Protein AF-A0A0M1JC00-F1 (afdb_monomer_lite)

Radius of gyration: 29.71 Å; chains: 1; bounding box: 68×34×92 Å

pLDDT: mean 83.52, std 18.35, range [33.03, 98.31]

Secondary structure (DSSP, 8-state):
-HHHHHHHHHHHHHHHHHHHHHHHHHHHHHHHHHHHHHHHHHHT----SHHHHHHHHHHHH--EEEEEE-SSS-EEEEEE-SSEEEEEEEGGGHHHHHHHHHHHHHHHTTSTTTTSEEEEEEES---HHHHHHHHHHHHHTT-EEEEE---SS---HHHHTTTT-----------------

Foldseek 3Di:
DVVVVVVVVVVVVVVVVVVVVVVVVVVVVVVVVVVVVVVVCLQPDFDDDQLLVLVVVCVVQNADAQCWQDDDPIGTQGGDDQAEREDTEELVCVVVLLVVLVVVLVRCPPHSCNRHAYEYEYEADADPVRVVVSVVVCVVSVHHYHYDYGDSPRDDPVVSVPVPPPPPPPPPPPDDDDDDD

Sequence (181 aa):
MKQEIEGLRLQLVAKDEQLTAKDEQLVTQQKQVAEQDKKIKILFFRPTKEKTYQAHIHSMIGGQREFYMAGPYPGYVDVLTDHMVIEVKRVQNVGNACGQLLHYRAKLKGTEHEDKAYVVYLFGKVTAEEREVLETMADLANFQLMLHKEIRDFVDADELNKANVFDITVDKDLGPADHNE

Structure (mmCIF, N/CA/C/O backbone):
data_AF-A0A0M1JC00-F1
#
_entry.id   AF-A0A0M1JC00-F1
#
loop_
_atom_site.group_PDB
_atom_site.id
_atom_site.type_symbol
_atom_site.label_atom_id
_atom_site.label_alt_id
_atom_site.label_comp_id
_atom_site.label_asym_id
_atom_site.label_entity_id
_atom_site.label_seq_id
_atom_site.pdbx_PDB_ins_code
_atom_site.Cartn_x
_atom_site.Cartn_y
_atom_site.Cartn_z
_atom_site.occupancy
_atom_site.B_iso_or_equiv
_atom_site.auth_seq_id
_atom_site.auth_comp_id
_atom_site.auth_asym_id
_atom_site.auth_atom_id
_atom_site.pdbx_PDB_model_num
ATOM 1 N N . MET A 1 1 ? 38.860 3.817 -68.970 1.00 69.12 1 MET A N 1
ATOM 2 C CA . MET A 1 1 ? 37.559 4.533 -69.012 1.00 69.12 1 MET A CA 1
ATOM 3 C C . MET A 1 1 ? 36.330 3.623 -68.987 1.00 69.12 1 MET A C 1
ATOM 5 O O . MET A 1 1 ? 35.788 3.481 -67.907 1.00 69.12 1 MET A O 1
ATOM 9 N N . LYS A 1 2 ? 35.852 2.982 -70.074 1.00 79.69 2 LYS A N 1
ATOM 10 C CA . LYS A 1 2 ? 34.578 2.209 -70.006 1.00 79.69 2 LYS A CA 1
ATOM 11 C C . LYS A 1 2 ? 34.593 1.036 -69.008 1.00 79.69 2 LYS A C 1
ATOM 13 O O . LYS A 1 2 ? 33.657 0.900 -68.235 1.00 79.69 2 LYS A O 1
ATOM 18 N N . GLN A 1 3 ? 35.660 0.233 -68.988 1.00 81.31 3 GLN A N 1
ATOM 19 C CA . GLN A 1 3 ? 35.809 -0.887 -68.039 1.00 81.31 3 GLN A CA 1
ATOM 20 C C . GLN A 1 3 ? 35.952 -0.429 -66.579 1.00 81.31 3 GLN A C 1
ATOM 22 O O . GLN A 1 3 ? 35.520 -1.111 -65.662 1.00 81.31 3 GLN A O 1
ATOM 27 N N . GLU A 1 4 ? 36.534 0.747 -66.373 1.00 86.69 4 GLU A N 1
ATOM 28 C CA . GLU A 1 4 ? 36.775 1.336 -65.055 1.00 86.69 4 GLU A CA 1
ATOM 29 C C . GLU A 1 4 ? 35.482 1.903 -64.450 1.00 86.69 4 GLU A C 1
ATOM 31 O O . GLU A 1 4 ? 35.191 1.678 -63.281 1.00 86.69 4 GLU A O 1
ATOM 36 N N . ILE A 1 5 ? 34.646 2.539 -65.282 1.00 88.88 5 ILE A N 1
ATOM 37 C CA . ILE A 1 5 ? 33.290 2.971 -64.910 1.00 88.88 5 ILE A CA 1
ATOM 38 C C . ILE A 1 5 ? 32.421 1.766 -64.537 1.00 88.88 5 ILE A C 1
ATOM 40 O O . ILE A 1 5 ? 31.687 1.824 -63.553 1.00 88.88 5 ILE A O 1
ATOM 44 N N . GLU A 1 6 ? 32.509 0.671 -65.293 1.00 90.56 6 GLU A N 1
ATOM 45 C CA . GLU A 1 6 ? 31.742 -0.542 -65.000 1.00 90.56 6 GLU A CA 1
ATOM 46 C C . GLU A 1 6 ? 32.203 -1.210 -63.694 1.00 90.56 6 GLU A C 1
ATOM 48 O O . GLU A 1 6 ? 31.377 -1.604 -62.874 1.00 90.56 6 GLU A O 1
ATOM 53 N N . GLY A 1 7 ? 33.516 -1.236 -63.437 1.00 90.56 7 GLY A N 1
ATOM 54 C CA . GLY A 1 7 ? 34.068 -1.694 -62.160 1.00 90.56 7 GLY A CA 1
ATOM 55 C C . GLY A 1 7 ? 33.580 -0.867 -60.964 1.00 90.56 7 GLY A C 1
ATOM 56 O O . GLY A 1 7 ? 33.197 -1.434 -59.941 1.00 90.56 7 GLY A O 1
ATOM 57 N N . LEU A 1 8 ? 33.524 0.462 -61.100 1.00 91.44 8 LEU A N 1
ATOM 58 C CA . LEU A 1 8 ? 33.004 1.355 -60.057 1.00 91.44 8 LEU A CA 1
ATOM 59 C C . LEU A 1 8 ? 31.496 1.173 -59.823 1.00 91.44 8 LEU A C 1
ATOM 61 O O . LEU A 1 8 ? 31.056 1.207 -58.676 1.00 91.44 8 LEU A O 1
ATOM 65 N N . ARG A 1 9 ? 30.702 0.935 -60.876 1.00 91.06 9 ARG A N 1
ATOM 66 C CA . ARG A 1 9 ? 29.260 0.644 -60.746 1.00 91.06 9 ARG A CA 1
ATOM 67 C C . ARG A 1 9 ? 29.003 -0.639 -59.969 1.00 91.06 9 ARG A C 1
ATOM 69 O O . ARG A 1 9 ? 28.174 -0.634 -59.066 1.00 91.06 9 ARG A O 1
ATOM 76 N N . LEU A 1 10 ? 29.737 -1.706 -60.280 1.00 91.19 10 LEU A N 1
ATOM 77 C CA . LEU A 1 10 ? 29.622 -2.977 -59.562 1.00 91.19 10 LEU A CA 1
ATOM 78 C C . LEU A 1 10 ? 30.000 -2.828 -58.081 1.00 91.19 10 LEU A C 1
ATOM 80 O O . LEU A 1 10 ? 29.331 -3.387 -57.217 1.00 91.19 10 LEU A O 1
ATOM 84 N N . GLN A 1 11 ? 31.027 -2.029 -57.773 1.00 93.12 11 GLN A N 1
ATOM 85 C CA . GLN A 1 11 ? 31.390 -1.720 -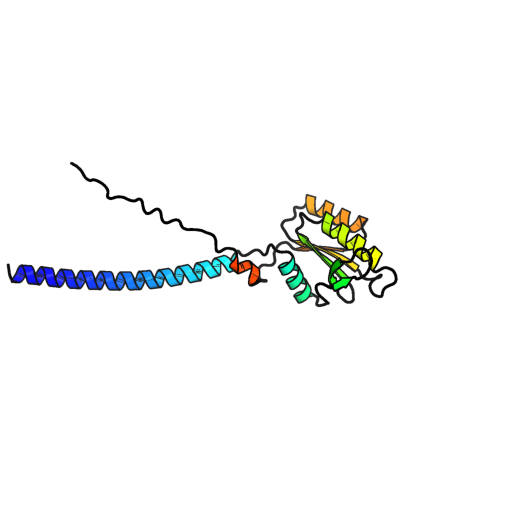56.386 1.00 93.12 11 GLN A CA 1
ATOM 86 C C . GLN A 1 11 ? 30.322 -0.894 -55.660 1.00 93.12 11 GLN A C 1
ATOM 88 O O . GLN A 1 11 ? 30.121 -1.101 -54.465 1.00 93.12 11 GLN A O 1
ATOM 93 N N . LEU A 1 12 ? 29.656 0.034 -56.354 1.00 91.94 12 LEU A N 1
ATOM 94 C CA . LEU A 1 12 ? 28.577 0.837 -55.778 1.00 91.94 12 LEU A CA 1
ATOM 95 C C . LEU A 1 12 ? 27.375 -0.042 -55.419 1.00 91.94 12 LEU A C 1
ATOM 97 O O . LEU A 1 12 ? 26.938 -0.016 -54.276 1.00 91.94 12 LEU A O 1
ATOM 101 N N . VAL A 1 13 ? 26.930 -0.895 -56.348 1.00 93.06 13 VAL A N 1
ATOM 102 C CA . VAL A 1 13 ? 25.831 -1.847 -56.111 1.00 93.06 13 VAL A CA 1
ATOM 103 C C . VAL A 1 13 ? 26.155 -2.772 -54.937 1.00 93.06 13 VAL A C 1
ATOM 105 O O . VAL A 1 13 ? 25.347 -2.915 -54.027 1.00 93.06 13 VAL A O 1
ATOM 108 N N . ALA A 1 14 ? 27.372 -3.323 -54.891 1.00 92.50 14 ALA A N 1
ATOM 109 C CA . ALA A 1 14 ? 27.790 -4.184 -53.785 1.00 92.50 14 ALA A CA 1
ATOM 110 C C . ALA A 1 14 ? 27.815 -3.450 -52.428 1.00 92.50 14 ALA A C 1
ATOM 112 O O . ALA A 1 14 ? 27.524 -4.050 -51.393 1.00 92.50 14 ALA A O 1
ATOM 113 N N . LYS A 1 15 ? 28.163 -2.156 -52.404 1.00 92.31 15 LYS A N 1
ATOM 114 C CA . LYS A 1 15 ? 28.105 -1.335 -51.184 1.00 92.31 15 LYS A CA 1
ATOM 115 C C . LYS A 1 15 ? 26.669 -1.014 -50.774 1.00 92.31 15 LYS A C 1
ATOM 117 O O . LYS A 1 15 ? 26.378 -1.083 -49.584 1.00 92.31 15 LYS A O 1
ATOM 122 N N . ASP A 1 16 ? 25.789 -0.712 -51.722 1.00 92.06 16 ASP A N 1
ATOM 123 C CA . ASP A 1 16 ? 24.374 -0.426 -51.454 1.00 92.06 16 ASP A CA 1
ATOM 124 C C . ASP A 1 16 ? 23.645 -1.663 -50.910 1.00 92.06 16 ASP A C 1
ATOM 126 O O . ASP A 1 16 ? 22.883 -1.568 -49.944 1.00 92.06 16 ASP A O 1
ATOM 130 N N . GLU A 1 17 ? 23.941 -2.848 -51.449 1.00 92.19 17 GLU A N 1
ATOM 131 C CA . GLU A 1 17 ? 23.439 -4.124 -50.925 1.00 92.19 17 GLU A CA 1
ATOM 132 C C . GLU A 1 17 ? 23.935 -4.380 -49.492 1.00 92.19 17 GLU A C 1
ATOM 134 O O . GLU A 1 17 ? 23.158 -4.775 -48.619 1.00 92.19 17 GLU A O 1
ATOM 139 N N . GLN A 1 18 ? 25.212 -4.096 -49.207 1.00 92.94 18 GLN A N 1
ATOM 140 C CA . GLN A 1 18 ? 25.762 -4.203 -47.851 1.00 92.94 18 GLN A CA 1
ATOM 141 C C . GLN A 1 18 ? 25.142 -3.202 -46.872 1.00 92.94 18 GLN A C 1
ATOM 143 O O . GLN A 1 18 ? 24.944 -3.544 -45.704 1.00 92.94 18 GLN A O 1
ATOM 148 N N . LEU A 1 19 ? 24.864 -1.973 -47.313 1.00 91.38 19 LEU A N 1
ATOM 149 C CA . LEU A 1 19 ? 24.197 -0.960 -46.493 1.00 91.38 19 LEU A CA 1
ATOM 150 C C . LEU A 1 19 ? 22.765 -1.380 -46.177 1.00 91.38 19 LEU A C 1
ATOM 152 O O . LEU A 1 19 ? 22.384 -1.382 -45.012 1.00 91.38 19 LEU A O 1
ATOM 156 N N . THR A 1 20 ? 22.028 -1.852 -47.181 1.00 92.38 20 THR A N 1
ATOM 157 C CA . THR A 1 20 ? 20.651 -2.333 -47.007 1.00 92.38 20 THR A CA 1
ATOM 158 C C . THR A 1 20 ? 20.590 -3.488 -46.003 1.00 92.38 20 THR A C 1
ATOM 160 O O . THR A 1 20 ? 19.792 -3.458 -45.068 1.00 92.38 20 THR A O 1
ATOM 163 N N . ALA A 1 21 ? 21.494 -4.468 -46.115 1.00 91.88 21 ALA A N 1
ATOM 164 C CA . ALA A 1 21 ? 21.568 -5.581 -45.165 1.00 91.88 21 ALA A CA 1
ATOM 165 C C . ALA A 1 21 ? 21.904 -5.123 -43.731 1.00 91.88 21 ALA A C 1
ATOM 167 O O . ALA A 1 21 ? 21.376 -5.666 -42.756 1.00 91.88 21 ALA A O 1
ATOM 168 N N . LYS A 1 22 ? 22.770 -4.112 -43.581 1.00 91.44 22 LYS A N 1
ATOM 169 C CA . LYS A 1 22 ? 23.081 -3.517 -42.272 1.00 91.44 22 LYS A CA 1
ATOM 170 C C . LYS A 1 22 ? 21.894 -2.754 -41.691 1.00 91.44 22 LYS A C 1
ATOM 172 O O . LYS A 1 22 ? 21.649 -2.876 -40.492 1.00 91.44 22 LYS A O 1
ATOM 177 N N . ASP A 1 23 ? 21.151 -2.016 -42.508 1.00 90.88 23 ASP A N 1
ATOM 178 C CA . ASP A 1 23 ? 19.964 -1.278 -42.069 1.00 90.88 23 ASP A CA 1
ATOM 179 C C . ASP A 1 23 ? 18.868 -2.232 -41.575 1.00 90.88 23 ASP A C 1
ATOM 181 O O . ASP A 1 23 ? 18.303 -2.030 -40.497 1.00 90.88 23 ASP A O 1
ATOM 185 N N . GLU A 1 24 ? 18.624 -3.336 -42.285 1.00 91.56 24 GLU A N 1
ATOM 186 C CA . GLU A 1 24 ? 17.694 -4.384 -41.842 1.00 91.56 24 GLU A CA 1
ATOM 187 C C . GLU A 1 24 ? 18.125 -5.018 -40.507 1.00 91.56 24 GLU A C 1
ATOM 189 O O . GLU A 1 24 ? 17.297 -5.261 -39.613 1.00 91.56 24 GLU A O 1
ATOM 194 N N . GLN A 1 25 ? 19.430 -5.246 -40.335 1.00 92.31 25 GLN A N 1
ATOM 195 C CA . GLN A 1 25 ? 19.990 -5.754 -39.086 1.00 92.31 25 GLN A CA 1
ATOM 196 C C . GLN A 1 25 ? 19.813 -4.751 -37.937 1.00 92.31 25 GLN A C 1
ATOM 198 O O . GLN A 1 25 ? 19.406 -5.152 -36.842 1.00 92.31 25 GLN A O 1
ATOM 203 N N . LEU A 1 26 ? 20.053 -3.459 -38.178 1.00 91.56 26 LEU A N 1
ATOM 204 C CA . LEU A 1 26 ? 19.870 -2.393 -37.190 1.00 91.56 26 LEU A CA 1
ATOM 205 C C . LEU A 1 26 ? 18.409 -2.265 -36.756 1.00 91.56 26 LEU A C 1
ATOM 207 O O . LEU A 1 26 ? 18.137 -2.218 -35.557 1.00 91.56 26 LEU A O 1
ATOM 211 N N . VAL A 1 27 ? 17.458 -2.282 -37.694 1.00 92.56 27 VAL A N 1
ATOM 212 C CA . VAL A 1 27 ? 16.019 -2.242 -37.373 1.00 92.56 27 VAL A CA 1
ATOM 213 C C . VAL A 1 27 ? 15.619 -3.440 -36.510 1.00 92.56 27 VAL A C 1
ATOM 215 O O . VAL A 1 27 ? 14.847 -3.307 -35.555 1.00 92.56 27 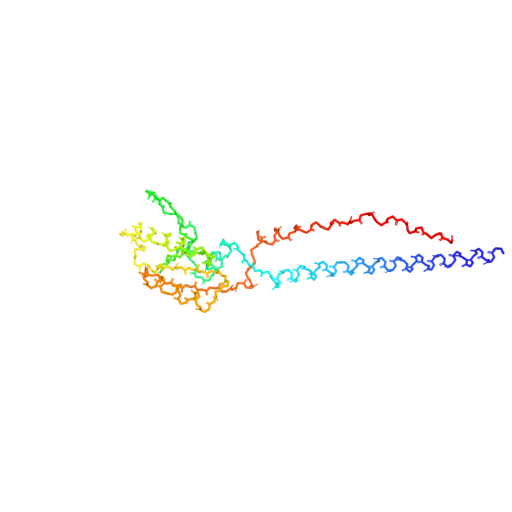VAL A O 1
ATOM 218 N N . THR A 1 28 ? 16.155 -4.622 -36.813 1.00 91.62 28 THR A N 1
ATOM 219 C CA . THR A 1 28 ? 15.887 -5.835 -36.032 1.00 91.62 28 THR A CA 1
ATOM 220 C C . THR A 1 28 ? 16.469 -5.733 -34.621 1.00 91.62 28 THR A C 1
ATOM 222 O O . THR A 1 28 ? 15.771 -6.024 -33.647 1.00 91.62 28 THR A O 1
ATOM 225 N N . GLN A 1 29 ? 17.710 -5.261 -34.489 1.00 89.00 29 GLN A N 1
ATOM 226 C CA . GLN A 1 29 ? 18.346 -5.029 -33.190 1.00 89.00 29 GLN A CA 1
ATOM 227 C C . GLN A 1 29 ? 17.590 -3.982 -32.366 1.00 89.00 29 GLN A C 1
ATOM 229 O O . GLN A 1 29 ? 17.353 -4.201 -31.182 1.00 89.00 29 GLN A O 1
ATOM 234 N N . GLN A 1 30 ? 17.130 -2.891 -32.982 1.00 89.69 30 GLN A N 1
ATOM 235 C CA . GLN A 1 30 ? 16.336 -1.863 -32.302 1.00 89.69 30 GLN A CA 1
ATOM 236 C C . GLN A 1 30 ? 15.032 -2.426 -31.724 1.00 89.69 30 GLN A C 1
ATOM 238 O O . GLN A 1 30 ? 14.680 -2.117 -30.585 1.00 89.69 30 GLN A O 1
ATOM 243 N N . LYS A 1 31 ? 14.332 -3.297 -32.464 1.00 90.06 31 LYS A N 1
ATOM 244 C CA . LYS A 1 31 ? 13.134 -3.982 -31.946 1.00 90.06 31 LYS A CA 1
ATOM 245 C C . LYS A 1 31 ? 13.465 -4.874 -30.749 1.00 90.06 31 LYS A C 1
ATOM 247 O O . LYS A 1 31 ? 12.748 -4.838 -29.752 1.00 90.06 31 LYS A O 1
ATOM 252 N N . GLN A 1 32 ? 14.559 -5.633 -30.825 1.00 88.38 32 GLN A N 1
ATOM 253 C CA . GLN A 1 32 ? 14.998 -6.502 -29.729 1.00 88.38 32 GLN A CA 1
ATOM 254 C C . GLN A 1 32 ? 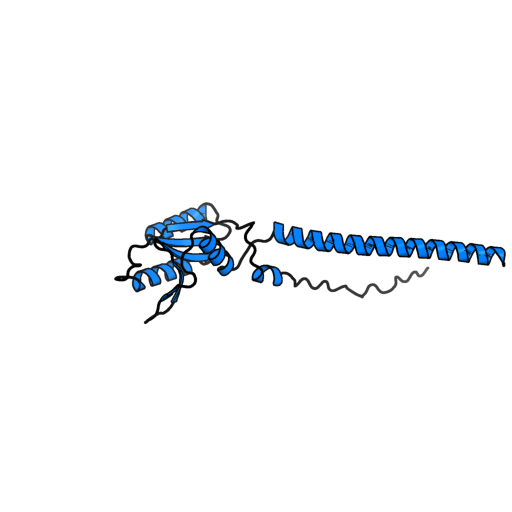15.376 -5.705 -28.476 1.00 88.38 32 GLN A C 1
ATOM 256 O O . GLN A 1 32 ? 14.957 -6.077 -27.381 1.00 88.38 32 GLN A O 1
ATOM 261 N N . VAL A 1 33 ? 16.101 -4.593 -28.626 1.00 87.00 33 VAL A N 1
ATOM 262 C CA . VAL A 1 33 ? 16.436 -3.688 -27.515 1.00 87.00 33 VAL A CA 1
ATOM 263 C C . VAL A 1 33 ? 15.161 -3.130 -26.883 1.00 87.00 33 VAL A C 1
ATOM 265 O O . VAL A 1 33 ? 14.995 -3.227 -25.672 1.00 87.00 33 VAL A O 1
ATOM 268 N N . ALA A 1 34 ? 14.200 -2.659 -27.682 1.00 79.31 34 ALA A N 1
ATOM 269 C CA . ALA A 1 34 ? 12.934 -2.142 -27.160 1.00 79.31 34 ALA A CA 1
ATOM 270 C C . ALA A 1 34 ? 12.120 -3.202 -26.388 1.00 79.31 34 ALA A C 1
ATOM 272 O O . ALA A 1 34 ? 11.462 -2.891 -25.390 1.00 79.31 34 ALA A O 1
ATOM 273 N N . GLU A 1 35 ? 12.144 -4.463 -26.825 1.00 81.25 35 GLU A N 1
ATOM 274 C CA . GLU A 1 35 ? 11.522 -5.569 -26.090 1.00 81.25 35 GLU A CA 1
ATOM 275 C C . GLU A 1 35 ? 12.264 -5.906 -24.794 1.00 81.25 35 GLU A C 1
ATOM 277 O O . GLU A 1 35 ? 11.626 -6.158 -23.766 1.00 81.25 35 GLU A O 1
ATOM 282 N N . GLN A 1 36 ? 13.598 -5.909 -24.821 1.00 82.88 36 GLN A N 1
ATOM 283 C CA . GLN A 1 36 ? 14.423 -6.126 -23.634 1.00 82.88 36 GLN A CA 1
ATOM 284 C C . GLN A 1 36 ? 14.225 -5.010 -22.609 1.00 82.88 36 GLN A C 1
ATOM 286 O O . GLN A 1 36 ? 14.022 -5.312 -21.436 1.00 82.8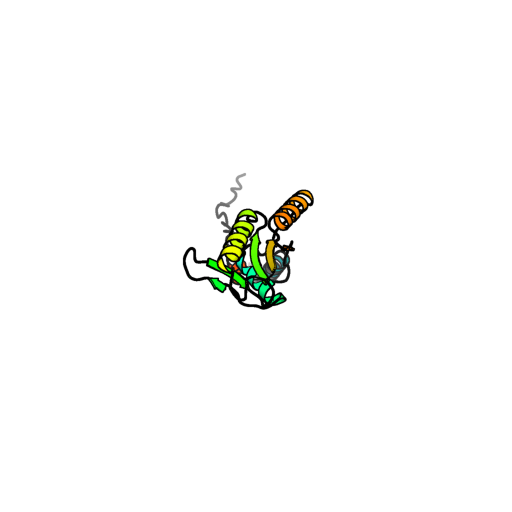8 36 GLN A O 1
ATOM 291 N N . ASP A 1 37 ? 14.154 -3.753 -23.040 1.00 79.12 37 ASP A N 1
ATOM 292 C CA . ASP A 1 37 ? 13.878 -2.608 -22.172 1.00 79.12 37 ASP A CA 1
ATOM 293 C C . ASP A 1 37 ? 12.522 -2.736 -21.480 1.00 79.12 37 ASP A C 1
ATOM 295 O O . ASP A 1 37 ? 12.406 -2.486 -20.279 1.00 79.12 37 ASP A O 1
ATOM 299 N N . LYS A 1 38 ? 11.484 -3.188 -22.195 1.00 76.44 38 LYS A N 1
ATOM 300 C CA . LYS A 1 38 ? 10.176 -3.471 -21.579 1.00 76.44 38 LYS A CA 1
ATOM 301 C C . LYS A 1 38 ? 10.274 -4.573 -20.524 1.00 76.44 38 LYS A C 1
ATOM 303 O O . LYS A 1 38 ? 9.693 -4.433 -19.448 1.00 76.44 38 LYS A O 1
ATOM 308 N N . LYS A 1 39 ? 11.018 -5.648 -20.799 1.00 77.06 39 LYS A N 1
ATOM 309 C CA . LYS A 1 39 ? 11.223 -6.753 -19.846 1.00 77.06 39 LYS A CA 1
ATOM 310 C C . LYS A 1 39 ? 12.010 -6.304 -18.616 1.00 77.06 39 LYS A C 1
ATOM 312 O O . LYS A 1 39 ? 11.598 -6.608 -17.502 1.00 77.06 39 LYS A O 1
ATOM 317 N N . ILE A 1 40 ? 13.088 -5.544 -18.802 1.00 76.56 40 ILE A N 1
ATOM 318 C CA . ILE A 1 40 ? 13.883 -4.951 -17.718 1.00 76.56 40 ILE A CA 1
ATOM 319 C C . ILE A 1 40 ? 12.997 -4.037 -16.870 1.00 76.56 40 ILE A C 1
ATOM 321 O O . ILE A 1 40 ? 12.987 -4.168 -15.648 1.00 76.56 40 ILE A O 1
ATOM 325 N N . LYS A 1 41 ? 12.194 -3.169 -17.497 1.00 70.62 41 LYS A N 1
ATOM 326 C CA . LYS A 1 41 ? 11.252 -2.303 -16.775 1.00 70.62 41 LYS A CA 1
ATOM 327 C C . LYS A 1 41 ? 10.321 -3.106 -15.877 1.00 70.62 41 LYS A C 1
ATOM 329 O O . LYS A 1 41 ? 10.188 -2.741 -14.720 1.00 70.62 41 LYS A O 1
ATOM 334 N N . ILE A 1 42 ? 9.732 -4.194 -16.373 1.00 69.25 42 ILE A N 1
ATOM 335 C CA . ILE A 1 42 ? 8.860 -5.069 -15.574 1.00 69.25 42 ILE A CA 1
ATOM 336 C C . ILE A 1 42 ? 9.642 -5.737 -14.434 1.00 69.25 42 ILE A C 1
ATOM 338 O O . ILE A 1 42 ? 9.194 -5.700 -13.294 1.00 69.25 42 ILE A O 1
ATOM 342 N N . LEU A 1 43 ? 10.827 -6.288 -14.711 1.00 67.88 43 LEU A N 1
ATOM 343 C CA . LEU A 1 43 ? 11.648 -7.000 -13.720 1.00 67.88 43 LEU A CA 1
ATOM 344 C C . LEU A 1 43 ? 12.109 -6.114 -12.555 1.00 67.88 43 LEU A C 1
ATOM 346 O O . LEU A 1 43 ? 12.229 -6.588 -11.426 1.00 67.88 43 LEU A O 1
ATOM 350 N N . PHE A 1 44 ? 12.390 -4.839 -12.823 1.00 67.12 44 PHE A N 1
ATOM 351 C CA . PHE A 1 44 ? 12.824 -3.877 -11.807 1.00 67.12 44 PHE A CA 1
ATOM 352 C C . PHE A 1 44 ? 11.704 -2.945 -11.340 1.00 67.12 44 PHE A C 1
ATOM 354 O O . PHE A 1 44 ? 11.961 -2.047 -10.530 1.00 67.12 44 PHE A O 1
ATOM 361 N N . PHE A 1 45 ? 10.476 -3.144 -11.822 1.00 70.56 45 PHE A N 1
ATOM 362 C CA . PHE A 1 45 ? 9.343 -2.330 -11.424 1.00 70.56 45 PHE A CA 1
ATOM 363 C C . PHE A 1 45 ? 9.066 -2.521 -9.935 1.00 70.56 45 PHE A C 1
ATOM 365 O O . PHE A 1 45 ? 9.003 -3.634 -9.415 1.00 70.56 45 PHE A O 1
ATOM 372 N N . ARG A 1 46 ? 8.910 -1.403 -9.232 1.00 71.62 46 ARG A N 1
ATOM 373 C CA . ARG A 1 46 ? 8.535 -1.384 -7.823 1.00 71.62 46 ARG A CA 1
ATOM 374 C C . ARG A 1 46 ? 7.325 -0.484 -7.702 1.00 71.62 46 ARG A C 1
ATOM 376 O O . ARG A 1 46 ? 7.500 0.728 -7.851 1.00 71.62 46 ARG A O 1
ATOM 383 N N . PRO A 1 47 ? 6.133 -1.042 -7.437 1.00 76.19 47 PRO A N 1
ATOM 384 C CA . PRO A 1 47 ? 4.956 -0.227 -7.262 1.00 76.19 47 PRO A CA 1
ATOM 385 C C . PRO A 1 47 ? 5.165 0.787 -6.160 1.00 76.19 47 PRO A C 1
ATOM 387 O O . PRO A 1 47 ? 5.766 0.487 -5.117 1.00 76.19 47 PRO A O 1
ATOM 390 N N . THR A 1 48 ? 4.660 1.989 -6.390 1.00 77.06 48 THR A N 1
ATOM 391 C CA . THR A 1 48 ? 4.828 3.070 -5.427 1.00 77.06 48 THR A CA 1
ATOM 392 C C . THR A 1 48 ? 3.489 3.633 -4.957 1.00 77.06 48 THR A C 1
ATOM 394 O O . THR A 1 48 ? 3.404 4.111 -3.828 1.00 77.06 48 THR A O 1
ATOM 397 N N . LYS A 1 49 ? 2.406 3.567 -5.734 1.00 85.19 49 LYS A N 1
ATOM 398 C CA . LYS A 1 49 ? 1.120 4.117 -5.293 1.00 85.19 49 LYS A CA 1
ATOM 399 C C . LYS A 1 49 ? 0.436 3.162 -4.321 1.00 85.19 49 LYS A C 1
ATOM 401 O O . LYS A 1 49 ? 0.423 1.949 -4.495 1.00 85.19 49 LYS A O 1
ATOM 406 N N . GLU A 1 50 ? -0.225 3.751 -3.331 1.00 90.81 50 GLU A N 1
ATOM 407 C CA . GLU A 1 50 ? -1.006 3.026 -2.322 1.00 90.81 50 GLU A CA 1
ATOM 408 C C . GLU A 1 50 ? -2.098 2.167 -2.974 1.00 90.81 50 GLU A C 1
ATOM 410 O O . GLU A 1 50 ? -2.241 1.001 -2.623 1.00 90.81 50 GLU A O 1
ATOM 415 N N . LYS A 1 51 ? -2.768 2.678 -4.019 1.00 90.44 51 LYS A N 1
ATOM 416 C CA . LYS A 1 51 ? -3.818 1.956 -4.762 1.00 90.44 51 LYS A CA 1
ATOM 417 C C . LYS A 1 51 ? -3.384 0.598 -5.314 1.00 90.44 51 LYS A C 1
ATOM 419 O O . LYS A 1 51 ? -4.191 -0.331 -5.332 1.00 90.44 51 LYS A O 1
ATOM 424 N N . THR A 1 52 ? -2.127 0.462 -5.727 1.00 88.62 52 THR A N 1
ATOM 425 C CA . THR A 1 52 ? -1.601 -0.810 -6.228 1.00 88.62 52 THR A CA 1
ATOM 426 C C . THR A 1 52 ? -1.439 -1.819 -5.091 1.00 88.62 52 THR A C 1
ATOM 428 O O . THR A 1 52 ? -1.821 -2.977 -5.241 1.00 88.62 52 THR A O 1
ATOM 431 N N . TYR A 1 53 ? -0.997 -1.382 -3.909 1.00 91.06 53 TYR A N 1
ATOM 432 C CA . TYR A 1 53 ? -0.946 -2.240 -2.720 1.00 91.06 53 TYR A CA 1
ATOM 433 C C . TYR A 1 53 ? -2.341 -2.562 -2.171 1.00 91.06 53 TYR A C 1
ATOM 435 O O . TYR A 1 53 ? -2.574 -3.692 -1.753 1.00 91.06 53 TYR A O 1
ATOM 443 N N . GLN A 1 54 ? -3.292 -1.628 -2.236 1.00 92.62 54 GLN A N 1
ATOM 444 C CA . GLN A 1 54 ? -4.695 -1.887 -1.890 1.00 92.62 54 GLN A CA 1
ATOM 445 C C . GLN A 1 54 ? -5.294 -2.979 -2.784 1.00 92.62 54 GLN A C 1
ATOM 447 O O . GLN A 1 54 ? -5.915 -3.918 -2.290 1.00 92.62 54 GLN A O 1
ATOM 452 N N . ALA A 1 55 ? -5.073 -2.885 -4.101 1.00 90.31 55 ALA A N 1
ATOM 453 C CA . ALA A 1 55 ? -5.510 -3.900 -5.055 1.00 90.31 55 ALA A CA 1
ATOM 454 C C . ALA A 1 55 ? -4.833 -5.255 -4.798 1.00 90.31 55 ALA A C 1
ATOM 456 O O . ALA A 1 55 ? -5.503 -6.287 -4.838 1.00 90.31 55 ALA A O 1
ATOM 457 N N . HIS A 1 56 ? -3.535 -5.249 -4.485 1.00 89.25 56 HIS A N 1
ATOM 458 C CA . HIS A 1 56 ? -2.785 -6.456 -4.157 1.00 89.25 56 HIS A CA 1
ATOM 459 C C . HIS A 1 56 ? -3.323 -7.151 -2.900 1.00 89.25 56 HIS A C 1
ATOM 461 O O . HIS A 1 56 ? -3.651 -8.334 -2.957 1.00 89.25 56 HIS A O 1
ATOM 467 N N . ILE A 1 57 ? -3.484 -6.429 -1.788 1.00 91.38 57 ILE A N 1
ATOM 468 C CA . ILE A 1 57 ? -4.041 -6.991 -0.547 1.00 91.38 57 ILE A CA 1
ATOM 469 C C . ILE A 1 57 ? -5.430 -7.550 -0.803 1.00 91.38 57 ILE A C 1
ATOM 471 O O . ILE A 1 57 ? -5.673 -8.714 -0.507 1.00 91.38 57 ILE A O 1
ATOM 475 N N . HIS A 1 58 ? -6.306 -6.766 -1.430 1.00 91.81 58 HIS A N 1
ATOM 476 C CA . HIS A 1 58 ? -7.643 -7.221 -1.791 1.00 91.81 58 HIS A CA 1
ATOM 477 C C . HIS A 1 58 ? -7.615 -8.503 -2.642 1.00 91.81 58 HIS A C 1
ATOM 479 O O . HIS A 1 58 ? -8.423 -9.397 -2.423 1.00 91.81 58 HIS A O 1
ATOM 485 N N . SER A 1 59 ? -6.666 -8.647 -3.574 1.00 89.62 59 SER A N 1
ATOM 486 C CA . SER A 1 59 ? -6.528 -9.885 -4.358 1.00 89.62 59 SER A CA 1
ATOM 487 C C . SER A 1 59 ? -6.108 -11.101 -3.523 1.00 89.62 59 SER A C 1
ATOM 489 O O . SER A 1 59 ? -6.457 -12.223 -3.878 1.00 89.62 59 SER A O 1
ATOM 491 N N . MET A 1 60 ? -5.388 -10.891 -2.415 1.00 88.69 60 MET A N 1
ATOM 492 C CA . MET A 1 60 ? -4.924 -11.966 -1.533 1.00 88.69 60 MET A CA 1
ATOM 493 C C . MET A 1 60 ? -5.973 -12.393 -0.505 1.00 88.69 60 MET A C 1
ATOM 495 O O . MET A 1 60 ? -6.077 -13.581 -0.210 1.00 88.69 60 MET A O 1
ATOM 499 N N . ILE A 1 61 ? -6.715 -11.442 0.067 1.00 91.81 61 ILE A N 1
ATOM 500 C CA . ILE A 1 61 ? -7.601 -11.701 1.219 1.00 91.81 61 ILE A CA 1
ATOM 501 C C . ILE A 1 61 ? -9.085 -11.434 0.933 1.00 91.81 61 ILE A C 1
ATOM 503 O O . ILE A 1 61 ? -9.926 -11.684 1.794 1.00 91.81 61 ILE A O 1
ATOM 507 N N . GLY A 1 62 ? -9.419 -10.922 -0.253 1.00 92.25 62 GLY A N 1
ATOM 508 C CA . GLY A 1 62 ? -10.775 -10.528 -0.622 1.00 92.25 62 GLY A CA 1
ATOM 509 C C . GLY A 1 62 ? -11.273 -9.288 0.126 1.00 92.25 62 GLY A C 1
ATOM 510 O O . GLY A 1 62 ? -10.500 -8.399 0.493 1.00 92.25 62 GLY A O 1
ATOM 511 N N . GLY A 1 63 ? -12.589 -9.238 0.343 1.00 94.19 63 GLY A N 1
ATOM 512 C CA . GLY A 1 63 ? -13.282 -8.134 1.007 1.00 94.19 63 GLY A CA 1
ATOM 513 C C . GLY A 1 63 ? -13.793 -7.055 0.053 1.00 94.19 63 GLY A C 1
ATOM 514 O O . GLY A 1 63 ? -13.807 -7.214 -1.163 1.00 94.19 63 GLY A O 1
ATOM 515 N N . GLN A 1 64 ? -14.238 -5.943 0.625 1.00 95.81 64 GLN A N 1
ATOM 516 C CA . GLN A 1 64 ? -14.678 -4.755 -0.089 1.00 95.81 64 GLN A CA 1
ATOM 517 C C . GLN A 1 64 ? -13.560 -3.711 -0.106 1.00 95.81 64 GLN A C 1
ATOM 519 O O . GLN A 1 64 ? -12.997 -3.374 0.935 1.00 95.81 64 GLN A O 1
ATOM 524 N N . ARG A 1 65 ? -13.266 -3.161 -1.288 1.00 95.75 65 ARG A N 1
ATOM 525 C CA . ARG A 1 65 ? -12.362 -2.013 -1.442 1.00 95.75 65 ARG A CA 1
ATOM 526 C C . ARG A 1 65 ? -13.098 -0.694 -1.281 1.00 95.75 65 ARG A C 1
ATOM 528 O O . ARG A 1 65 ? -14.263 -0.605 -1.664 1.00 95.75 65 ARG A O 1
ATOM 535 N N . GLU A 1 66 ? -12.378 0.319 -0.800 1.00 95.19 66 GLU A N 1
ATOM 536 C CA . GLU A 1 66 ? -12.860 1.704 -0.700 1.00 95.19 66 GLU A CA 1
ATOM 537 C C . GLU A 1 66 ? -14.251 1.753 -0.024 1.00 95.19 66 GLU A C 1
ATOM 539 O O . GLU A 1 66 ? -15.213 2.322 -0.545 1.00 95.19 66 GLU A O 1
ATOM 544 N N . PHE A 1 67 ? -14.383 1.099 1.137 1.00 96.19 67 PHE A N 1
ATOM 545 C CA . PHE A 1 67 ? -15.638 1.055 1.888 1.00 96.19 67 PHE A CA 1
ATOM 546 C C . PHE A 1 67 ? -15.942 2.431 2.483 1.00 96.19 67 PHE A C 1
ATOM 548 O O . PHE A 1 67 ? -15.193 2.944 3.316 1.00 96.19 67 PHE A O 1
ATOM 555 N N . TYR A 1 68 ? -17.054 3.025 2.058 1.00 96.31 68 TYR A N 1
ATOM 556 C CA . TYR A 1 68 ? -17.451 4.361 2.479 1.00 96.31 68 TYR A CA 1
ATOM 557 C C . TYR A 1 68 ? -18.167 4.353 3.834 1.00 96.31 68 TYR A C 1
ATOM 559 O O . TYR A 1 68 ? -19.234 3.761 3.987 1.00 96.31 68 TYR A O 1
ATOM 567 N N . MET A 1 69 ? -17.629 5.103 4.794 1.00 94.06 69 MET A N 1
ATOM 568 C CA . MET A 1 69 ? -18.280 5.400 6.068 1.00 94.06 69 MET A CA 1
ATOM 569 C C . MET A 1 69 ? -18.933 6.779 6.010 1.00 94.06 69 MET A C 1
ATOM 571 O O . MET A 1 69 ? -18.255 7.808 5.980 1.00 94.06 69 MET A O 1
ATOM 575 N N . ALA A 1 70 ? -20.264 6.803 6.034 1.00 91.19 70 ALA A N 1
ATOM 576 C CA . ALA A 1 70 ? -21.044 8.035 6.011 1.00 91.19 70 ALA A CA 1
ATOM 577 C C . ALA A 1 70 ? -21.086 8.764 7.380 1.00 91.19 70 ALA A C 1
ATOM 579 O O . ALA A 1 70 ? -20.580 8.298 8.408 1.00 91.19 70 ALA A O 1
ATOM 580 N N . GLY A 1 71 ? -21.727 9.938 7.398 1.00 88.50 71 GLY A N 1
ATOM 581 C CA . GLY A 1 71 ? -21.960 10.744 8.604 1.00 88.50 71 GLY A CA 1
ATOM 582 C C . GLY A 1 71 ? -20.838 11.746 8.923 1.00 88.50 71 GLY A C 1
ATOM 583 O O . GLY A 1 71 ? -19.988 12.001 8.074 1.00 88.50 71 GLY A O 1
ATOM 584 N N . PRO A 1 72 ? -20.811 12.330 10.138 1.00 88.38 72 PRO A N 1
ATOM 585 C CA . PRO A 1 72 ? -19.840 13.367 10.521 1.00 88.38 72 PRO A CA 1
ATOM 586 C C . PRO A 1 72 ? -18.405 12.852 10.432 1.00 88.38 72 PRO A C 1
ATOM 588 O O . PRO A 1 72 ? -18.147 11.814 11.014 1.00 88.38 72 PRO A O 1
ATOM 591 N N . TYR A 1 73 ? -17.484 13.537 9.757 1.00 90.06 73 TYR A N 1
ATOM 592 C CA . TYR A 1 73 ? -16.160 12.984 9.407 1.00 90.06 73 TYR A CA 1
ATOM 593 C C . TYR A 1 73 ? -16.275 11.728 8.518 1.00 90.06 73 TYR A C 1
ATOM 595 O O . TYR A 1 73 ? -15.955 10.621 8.950 1.00 90.06 73 TYR A O 1
ATOM 603 N N . PRO A 1 74 ? -16.806 11.858 7.290 1.00 93.56 74 PRO A N 1
ATOM 604 C CA . PRO A 1 74 ? -16.886 10.726 6.377 1.00 93.56 74 PRO A CA 1
ATOM 605 C C . PRO A 1 74 ? -15.488 10.302 5.913 1.00 93.56 74 PRO A C 1
ATOM 607 O O . PRO A 1 74 ? -14.553 11.107 5.893 1.00 93.56 74 PRO A O 1
ATOM 610 N N . GLY A 1 75 ? -15.343 9.042 5.514 1.00 94.00 75 GLY A N 1
ATOM 611 C CA . GLY A 1 75 ? -14.062 8.501 5.067 1.00 94.00 75 GLY A CA 1
ATOM 612 C C . GLY A 1 75 ? -14.207 7.183 4.324 1.00 94.00 75 GLY A C 1
ATOM 613 O O . GLY A 1 75 ? -15.296 6.615 4.265 1.00 94.00 75 GLY A O 1
ATOM 614 N N . TYR A 1 76 ? -13.099 6.708 3.768 1.00 96.38 76 TYR A N 1
ATOM 615 C CA . TYR A 1 76 ? -13.031 5.445 3.046 1.00 96.38 76 TYR A CA 1
ATOM 616 C C . TYR A 1 76 ? -12.020 4.535 3.726 1.00 96.38 76 TYR A C 1
ATOM 618 O O . TYR A 1 76 ? -10.873 4.931 3.893 1.00 96.38 76 TYR A O 1
ATOM 626 N N . VAL A 1 77 ? -12.448 3.333 4.100 1.00 97.44 77 VAL A N 1
ATOM 627 C CA . VAL A 1 77 ? -11.534 2.255 4.488 1.00 97.44 77 VAL A CA 1
ATOM 628 C C . VAL A 1 77 ? -10.977 1.641 3.211 1.00 97.44 77 VAL A C 1
ATOM 630 O O . VAL A 1 77 ? -11.745 1.298 2.309 1.00 97.44 77 VAL A O 1
ATOM 633 N N . ASP A 1 78 ? -9.660 1.470 3.136 1.00 97.81 78 ASP A N 1
ATOM 634 C CA . ASP A 1 78 ? -9.009 0.934 1.941 1.00 97.81 78 ASP A CA 1
ATOM 635 C C . ASP A 1 78 ? -9.485 -0.485 1.598 1.00 97.81 78 ASP A C 1
ATOM 637 O O . ASP A 1 78 ? -9.884 -0.741 0.456 1.00 97.81 78 ASP A O 1
ATOM 641 N N . VAL A 1 79 ? -9.462 -1.398 2.579 1.00 97.81 79 VAL A N 1
ATOM 642 C CA . VAL A 1 79 ? -9.989 -2.766 2.450 1.00 97.81 79 VAL A CA 1
ATOM 643 C C . VAL A 1 79 ? -10.730 -3.174 3.725 1.00 97.81 79 VAL A C 1
ATOM 645 O O . VAL A 1 79 ? -10.190 -3.096 4.829 1.00 97.81 79 VAL A O 1
ATOM 648 N N . LEU A 1 80 ? -11.964 -3.649 3.569 1.00 97.75 80 LEU A N 1
ATOM 649 C CA . LEU A 1 80 ? -12.805 -4.181 4.638 1.00 97.75 80 LEU A CA 1
ATOM 650 C C . LEU A 1 80 ? -13.126 -5.652 4.355 1.00 97.75 80 LEU A C 1
ATOM 652 O O . LEU A 1 80 ? -13.739 -5.968 3.341 1.00 97.75 80 LEU A O 1
ATOM 656 N N . THR A 1 81 ? -12.752 -6.555 5.255 1.00 97.06 81 THR A N 1
ATOM 657 C CA . THR A 1 81 ? -13.108 -7.984 5.186 1.00 97.06 81 THR A CA 1
ATOM 658 C C . THR A 1 81 ? -14.056 -8.347 6.326 1.00 97.06 81 THR A C 1
ATOM 660 O O . THR A 1 81 ? -14.354 -7.506 7.175 1.00 97.06 81 THR A O 1
ATOM 663 N N . ASP A 1 82 ? -14.499 -9.601 6.406 1.00 95.81 82 ASP A N 1
ATOM 664 C CA . ASP A 1 82 ? -15.324 -10.094 7.520 1.00 95.81 82 ASP A CA 1
ATOM 665 C C . ASP A 1 82 ? -14.603 -10.034 8.875 1.00 95.81 82 ASP A C 1
ATOM 667 O O . ASP A 1 82 ? -15.248 -9.974 9.919 1.00 95.81 82 ASP A O 1
ATOM 671 N N . HIS A 1 83 ? -13.268 -9.983 8.873 1.00 96.75 83 HIS A N 1
ATOM 672 C CA . HIS A 1 83 ? -12.455 -10.034 10.090 1.00 96.75 83 HIS A CA 1
ATOM 673 C C . HIS A 1 83 ? -11.558 -8.813 10.294 1.00 96.75 83 HIS A C 1
ATOM 675 O O . HIS A 1 83 ? -11.006 -8.654 11.382 1.00 96.75 83 HIS A O 1
ATOM 681 N N . MET A 1 84 ? -11.376 -7.965 9.277 1.00 98.00 84 MET A N 1
ATOM 682 C CA . MET A 1 84 ? -10.362 -6.910 9.301 1.00 98.00 84 MET A CA 1
ATOM 683 C C . MET A 1 84 ? -10.852 -5.592 8.700 1.00 98.00 84 MET A C 1
ATOM 685 O O . MET A 1 84 ? -11.554 -5.575 7.690 1.00 98.00 84 MET A O 1
ATOM 689 N N . VAL A 1 85 ? -10.400 -4.492 9.298 1.00 98.12 85 VAL A N 1
ATOM 690 C CA . VAL A 1 85 ? -10.436 -3.122 8.771 1.00 98.12 85 VAL A CA 1
ATOM 691 C C . VAL A 1 85 ? -8.992 -2.737 8.468 1.00 98.12 85 VAL A C 1
ATOM 693 O O . VAL A 1 85 ? -8.174 -2.675 9.385 1.00 98.12 85 VAL A O 1
ATOM 696 N N . ILE A 1 86 ? -8.655 -2.519 7.201 1.00 98.31 86 ILE A N 1
ATOM 697 C CA . ILE A 1 86 ? -7.264 -2.393 6.758 1.00 98.31 86 ILE A CA 1
ATOM 698 C C . ILE A 1 86 ? -7.048 -1.020 6.131 1.00 98.31 86 ILE A C 1
ATOM 700 O O . ILE A 1 86 ? -7.793 -0.627 5.234 1.00 98.31 86 ILE A O 1
ATOM 704 N N . GLU A 1 87 ? -6.001 -0.327 6.576 1.00 98.25 87 GLU A N 1
ATOM 705 C CA . GLU A 1 87 ? -5.501 0.911 5.969 1.00 98.25 87 GLU A CA 1
ATOM 706 C C . GLU A 1 87 ? -4.112 0.655 5.374 1.00 98.25 87 GLU A C 1
ATOM 708 O O . GLU A 1 87 ? -3.234 0.091 6.037 1.00 98.25 87 GLU A O 1
ATOM 713 N N . VAL A 1 88 ? -3.909 1.062 4.122 1.00 97.06 88 VAL A N 1
ATOM 714 C CA . VAL A 1 88 ? -2.711 0.754 3.339 1.00 97.06 88 VAL A CA 1
ATOM 715 C C . VAL A 1 88 ? -1.918 2.028 3.107 1.00 97.06 88 VAL A C 1
ATOM 717 O O . VAL A 1 88 ? -2.355 2.933 2.397 1.00 97.06 88 VAL A O 1
ATOM 720 N N . LYS A 1 89 ? -0.703 2.097 3.652 1.00 95.94 89 LYS A N 1
ATOM 721 C CA . LYS A 1 89 ? 0.159 3.276 3.507 1.00 95.94 89 LYS A CA 1
ATOM 722 C C . LYS A 1 89 ? 1.596 2.925 3.185 1.00 95.94 89 LYS A C 1
ATOM 724 O O . LYS A 1 89 ? 2.106 1.859 3.515 1.00 95.94 89 LYS A O 1
ATOM 729 N N . ARG A 1 90 ? 2.294 3.880 2.572 1.00 93.50 90 ARG A N 1
ATOM 730 C CA . ARG A 1 90 ? 3.760 3.871 2.603 1.00 93.50 90 ARG A CA 1
ATOM 731 C C . ARG A 1 90 ? 4.237 3.967 4.047 1.00 93.50 90 ARG A C 1
ATOM 733 O O . ARG A 1 90 ? 3.632 4.691 4.834 1.00 93.50 90 ARG A O 1
ATOM 740 N N . VAL A 1 91 ? 5.360 3.331 4.370 1.00 93.31 91 VAL A N 1
ATOM 741 C CA . VAL A 1 91 ? 5.934 3.379 5.727 1.00 93.31 91 VAL A CA 1
ATOM 742 C C . VAL A 1 91 ? 6.132 4.811 6.244 1.00 93.31 91 VAL A C 1
ATOM 744 O O . VAL A 1 91 ? 5.828 5.085 7.401 1.00 93.31 91 VAL A O 1
ATOM 747 N N . GLN A 1 92 ? 6.525 5.758 5.382 1.00 91.75 92 GLN A N 1
ATOM 748 C CA . GLN A 1 92 ? 6.712 7.164 5.773 1.00 91.75 92 GLN A CA 1
ATOM 749 C C . GLN A 1 92 ? 5.410 7.847 6.232 1.00 91.75 92 GLN A C 1
ATOM 751 O O . GLN A 1 92 ? 5.456 8.867 6.912 1.00 91.75 92 GLN A O 1
ATOM 756 N N . ASN A 1 93 ? 4.254 7.279 5.879 1.00 95.25 93 ASN A N 1
ATOM 757 C CA . ASN A 1 93 ? 2.926 7.797 6.193 1.00 95.25 93 ASN A CA 1
ATOM 758 C C . ASN A 1 93 ? 2.251 7.02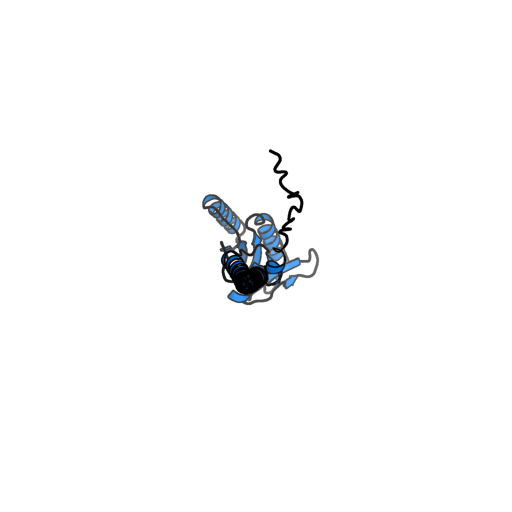2 7.341 1.00 95.25 93 ASN A C 1
ATOM 760 O O . ASN A 1 93 ? 1.031 7.108 7.491 1.00 95.25 93 ASN A O 1
ATOM 764 N N . VAL A 1 94 ? 3.005 6.276 8.160 1.00 94.31 94 VAL A N 1
ATOM 765 C CA . VAL A 1 94 ? 2.445 5.485 9.274 1.00 94.31 94 VAL A CA 1
ATOM 766 C C . VAL A 1 94 ? 1.588 6.319 10.232 1.00 94.31 94 VAL A C 1
ATOM 768 O O . VAL A 1 94 ? 0.524 5.867 10.642 1.00 94.31 94 VAL A O 1
ATOM 771 N N . GLY A 1 95 ? 1.988 7.558 10.538 1.00 94.44 95 GLY A N 1
ATOM 772 C CA . GLY A 1 95 ? 1.206 8.444 11.407 1.00 94.44 95 GLY A CA 1
ATOM 773 C C . GLY A 1 95 ? -0.206 8.699 10.867 1.00 94.44 95 GLY A C 1
ATOM 774 O O . GLY A 1 95 ? -1.175 8.657 11.625 1.00 94.44 95 GLY A O 1
ATOM 775 N N . ASN A 1 96 ? -0.333 8.869 9.546 1.00 96.12 96 ASN A N 1
ATOM 776 C CA . ASN A 1 96 ? -1.629 9.023 8.886 1.00 96.12 96 ASN A CA 1
ATOM 777 C C . ASN A 1 96 ? -2.437 7.723 8.955 1.00 96.12 96 ASN A C 1
ATOM 779 O O . ASN A 1 96 ? -3.617 7.773 9.291 1.00 96.12 96 ASN A O 1
ATOM 783 N N . ALA A 1 97 ? -1.796 6.572 8.716 1.00 96.31 97 ALA A N 1
ATOM 784 C CA . ALA A 1 97 ? -2.446 5.262 8.793 1.00 96.31 97 ALA A CA 1
ATOM 785 C C . ALA A 1 97 ? -3.053 5.012 10.183 1.00 96.31 97 ALA A C 1
ATOM 787 O O . ALA A 1 97 ? -4.226 4.663 10.310 1.00 96.31 97 ALA A O 1
ATOM 788 N N . CYS A 1 98 ? -2.268 5.259 11.237 1.00 95.88 98 CYS A N 1
ATOM 789 C CA . CYS A 1 98 ? -2.721 5.113 12.617 1.00 95.88 98 CYS A CA 1
ATOM 790 C C . CYS A 1 98 ? -3.863 6.084 12.940 1.00 95.88 98 CYS A C 1
ATOM 792 O O . CYS A 1 98 ? -4.861 5.676 13.531 1.00 95.88 98 CYS A O 1
ATOM 794 N N . GLY A 1 99 ? -3.751 7.353 12.529 1.00 96.19 99 GLY A N 1
ATOM 795 C CA . GLY A 1 99 ? -4.814 8.343 12.723 1.00 96.19 99 GLY A CA 1
ATOM 796 C C . GLY A 1 99 ? -6.123 7.948 12.033 1.00 96.19 99 GLY A C 1
ATOM 797 O O . GLY A 1 99 ? -7.196 8.063 12.626 1.00 96.19 99 GLY A O 1
ATOM 798 N N . GLN A 1 100 ? -6.037 7.423 10.810 1.00 97.19 100 GLN A N 1
ATOM 799 C CA . GLN A 1 100 ? -7.187 6.918 10.062 1.00 97.19 100 GLN A CA 1
ATOM 800 C C . GLN A 1 100 ? -7.823 5.704 10.744 1.00 97.19 100 GLN A C 1
ATOM 802 O O . GLN A 1 100 ? -9.028 5.717 10.976 1.00 97.19 100 GLN A O 1
ATOM 807 N N . LEU A 1 101 ? -7.049 4.701 11.163 1.00 97.31 101 LEU A N 1
ATOM 808 C CA . LEU A 1 101 ? -7.613 3.540 11.863 1.00 97.31 101 LEU A CA 1
ATOM 809 C C . LEU A 1 101 ? -8.234 3.901 13.216 1.00 97.31 101 LEU A C 1
ATOM 811 O O . LEU A 1 101 ? -9.273 3.343 13.570 1.00 97.31 101 LEU A O 1
ATOM 815 N N . LEU A 1 102 ? -7.652 4.849 13.960 1.00 96.62 102 LEU A N 1
ATOM 816 C CA . LEU A 1 102 ? -8.263 5.367 15.191 1.00 96.62 102 LEU A CA 1
ATOM 817 C C . LEU A 1 102 ? -9.614 6.023 14.893 1.00 96.62 102 LEU A C 1
ATOM 819 O O . LEU A 1 102 ? -10.598 5.766 15.589 1.00 96.62 102 LEU A O 1
ATOM 823 N N . HIS A 1 103 ? -9.671 6.831 13.833 1.00 96.44 103 HIS A N 1
ATOM 824 C CA . HIS A 1 103 ? -10.913 7.427 13.360 1.00 96.44 103 HIS A CA 1
ATOM 825 C C . HIS A 1 103 ? -11.945 6.353 12.982 1.00 96.44 103 HIS A C 1
ATOM 827 O O . HIS A 1 103 ? -13.092 6.432 13.425 1.00 96.44 103 HIS A O 1
ATOM 833 N N . TYR A 1 104 ? -11.547 5.318 12.240 1.00 96.88 104 TYR A N 1
ATOM 834 C CA . TYR A 1 104 ? -12.444 4.238 11.825 1.00 96.88 104 TYR A CA 1
ATOM 835 C C . TYR A 1 104 ? -12.971 3.462 13.029 1.00 96.88 104 TYR A C 1
ATOM 837 O O . TYR A 1 104 ? -14.168 3.213 13.119 1.00 96.88 104 TYR A O 1
ATOM 845 N N . ARG A 1 105 ? -12.115 3.160 14.008 1.00 95.06 105 ARG A N 1
ATOM 846 C CA . ARG A 1 105 ? -12.520 2.471 15.238 1.00 95.06 105 ARG A CA 1
ATOM 847 C C . ARG A 1 105 ? -13.557 3.265 16.024 1.00 95.06 105 ARG A C 1
ATOM 849 O O . ARG A 1 105 ? -14.534 2.697 16.499 1.00 95.06 105 ARG A O 1
ATOM 856 N N . ALA A 1 106 ? -13.379 4.581 16.132 1.00 95.31 106 ALA A N 1
ATOM 857 C CA . ALA A 1 106 ? -14.368 5.442 16.776 1.00 95.31 106 ALA A CA 1
ATOM 858 C C . ALA A 1 106 ? -15.702 5.457 16.011 1.00 95.31 106 ALA A C 1
ATOM 860 O O . ALA A 1 106 ? -16.768 5.439 16.623 1.00 95.31 106 ALA A O 1
ATOM 861 N N . LYS A 1 107 ? -15.640 5.465 14.676 1.00 95.25 107 LYS A N 1
ATOM 862 C CA . LYS A 1 107 ? -16.800 5.492 13.776 1.00 95.25 107 LYS A CA 1
ATOM 863 C C . LYS A 1 107 ? -17.605 4.204 13.741 1.00 95.25 107 LYS A C 1
ATOM 865 O O . LYS A 1 107 ? -18.825 4.258 13.629 1.00 95.25 107 LYS A O 1
ATOM 870 N N . LEU A 1 108 ? -16.916 3.073 13.786 1.00 94.69 108 LEU A N 1
ATOM 871 C CA . LEU A 1 108 ? -17.495 1.743 13.630 1.00 94.69 108 LEU A CA 1
ATOM 872 C C . LEU A 1 108 ? -17.921 1.127 14.966 1.00 94.69 108 LEU A C 1
ATOM 874 O O . LEU A 1 108 ? -18.446 0.015 14.989 1.00 94.69 108 LEU A O 1
ATOM 878 N N . LYS A 1 109 ? -17.750 1.855 16.071 1.00 94.88 109 LYS A N 1
ATOM 879 C CA . LYS A 1 109 ? -18.265 1.460 17.378 1.00 94.88 109 LYS A CA 1
ATOM 880 C C . LYS A 1 109 ? -19.791 1.309 17.341 1.00 94.88 109 LYS A C 1
ATOM 882 O O . LYS A 1 109 ? -20.492 2.198 16.860 1.00 94.88 109 LYS A O 1
ATOM 887 N N . GLY A 1 110 ? -20.304 0.204 17.868 1.00 94.81 110 GLY A N 1
ATOM 888 C CA . GLY A 1 110 ? -21.719 -0.161 17.853 1.00 94.81 110 GLY A CA 1
ATOM 889 C C . GLY A 1 110 ? -22.222 -0.688 16.507 1.00 94.81 110 GLY A C 1
ATOM 890 O O . GLY A 1 110 ? -23.428 -0.856 16.340 1.00 94.81 110 GLY A O 1
ATOM 891 N N . THR A 1 111 ? -21.330 -0.924 15.542 1.00 94.69 111 THR A N 1
ATOM 892 C CA . THR A 1 111 ? -21.658 -1.537 14.246 1.00 94.69 111 THR A CA 1
ATOM 893 C C . THR A 1 111 ? -21.160 -2.980 14.193 1.00 94.69 111 THR A C 1
ATOM 895 O O . THR A 1 111 ? -20.365 -3.405 15.028 1.00 94.69 111 THR A O 1
ATOM 898 N N . GLU A 1 112 ? -21.540 -3.724 13.155 1.00 95.12 112 GLU A N 1
ATOM 899 C CA . GLU A 1 112 ? -21.030 -5.082 12.905 1.00 95.12 112 GLU A CA 1
ATOM 900 C C . GLU A 1 112 ? -19.509 -5.141 12.619 1.00 95.12 112 GLU A C 1
ATOM 902 O O . GLU A 1 112 ? -18.944 -6.216 12.424 1.00 95.12 112 GLU A O 1
ATOM 907 N N . HIS A 1 113 ? -18.826 -3.995 12.535 1.00 96.06 113 HIS A N 1
ATOM 908 C CA . HIS A 1 113 ? -17.383 -3.905 12.300 1.00 96.06 113 HIS A CA 1
ATOM 909 C C . HIS A 1 113 ? -16.573 -3.559 13.563 1.00 96.06 113 HIS A C 1
ATOM 911 O O . HIS A 1 113 ? -15.352 -3.431 13.467 1.00 96.06 113 HIS A O 1
ATOM 917 N N . GLU A 1 114 ? -17.213 -3.389 14.728 1.00 95.50 114 GLU A N 1
ATOM 918 C CA . GLU A 1 114 ? -16.538 -2.989 15.976 1.00 95.50 114 GLU A CA 1
ATOM 919 C C . GLU A 1 114 ? -15.440 -3.980 16.390 1.00 95.50 114 GLU A C 1
ATOM 921 O O . GLU A 1 114 ? -14.310 -3.567 16.648 1.00 95.50 114 GLU A O 1
ATOM 926 N N . ASP A 1 115 ? -15.750 -5.278 16.364 1.00 96.25 115 ASP A N 1
ATOM 927 C CA . ASP A 1 115 ? -14.875 -6.344 16.873 1.00 96.25 115 ASP A CA 1
ATOM 928 C C . ASP A 1 115 ? -13.847 -6.856 15.848 1.00 96.25 115 ASP A C 1
ATOM 930 O O . ASP A 1 115 ? -13.123 -7.823 16.098 1.00 96.25 115 ASP A O 1
ATOM 934 N N . LYS A 1 116 ? -13.766 -6.227 14.671 1.00 97.75 116 LYS A N 1
ATOM 935 C CA . LYS A 1 116 ? -12.786 -6.597 13.644 1.00 97.75 116 LYS A CA 1
ATOM 936 C C . LYS A 1 116 ? -11.375 -6.184 14.063 1.00 97.75 116 LYS A C 1
ATOM 938 O O . LYS A 1 116 ? -11.168 -5.198 14.770 1.00 97.75 116 LYS A O 1
ATOM 943 N N . ALA A 1 117 ? -10.373 -6.902 13.564 1.00 97.75 117 ALA A N 1
ATOM 944 C CA . ALA A 1 117 ? -8.985 -6.487 13.703 1.00 97.75 117 ALA A CA 1
ATOM 945 C C . ALA A 1 117 ? -8.731 -5.217 12.877 1.00 97.75 117 ALA A C 1
ATOM 947 O O . ALA A 1 117 ? -9.065 -5.155 11.697 1.00 97.75 117 ALA A O 1
ATOM 948 N N . TYR A 1 118 ? -8.105 -4.209 13.479 1.00 98.25 118 TYR A N 1
ATOM 949 C CA . TYR A 1 118 ? -7.693 -2.997 12.769 1.00 98.25 118 TYR A CA 1
ATOM 950 C C . TYR A 1 118 ? -6.232 -3.162 12.381 1.00 98.25 118 TYR A C 1
ATOM 952 O O . TYR A 1 118 ? -5.375 -3.316 13.254 1.00 98.25 118 TYR A O 1
ATOM 960 N N . VAL A 1 119 ? -5.967 -3.177 11.081 1.00 98.12 119 VAL A N 1
ATOM 961 C CA . VAL A 1 119 ? -4.676 -3.559 10.517 1.00 98.12 119 VAL A CA 1
ATOM 962 C C . VAL A 1 119 ? -4.051 -2.363 9.814 1.00 98.12 119 VAL A C 1
ATOM 964 O O . VAL A 1 119 ? -4.624 -1.807 8.874 1.00 98.12 119 VAL A O 1
ATOM 967 N N . VAL A 1 120 ? -2.844 -1.999 10.239 1.00 97.56 120 VAL A N 1
ATOM 968 C CA . VAL A 1 120 ? -1.980 -1.092 9.486 1.00 97.56 120 VAL A CA 1
ATOM 969 C C . VAL A 1 120 ? -1.161 -1.941 8.523 1.00 97.56 120 VAL A C 1
ATOM 971 O O . VAL A 1 120 ? -0.303 -2.719 8.949 1.00 97.56 120 VAL A O 1
ATOM 974 N N . TYR A 1 121 ? -1.387 -1.780 7.223 1.00 97.00 121 TYR A N 1
ATOM 975 C CA . TYR A 1 121 ? -0.524 -2.368 6.208 1.00 97.00 121 TYR A CA 1
ATOM 976 C C . TYR A 1 121 ? 0.454 -1.318 5.688 1.00 97.00 121 TYR A C 1
ATOM 978 O O . TYR A 1 121 ? 0.062 -0.368 5.006 1.00 97.00 121 TYR A O 1
ATOM 986 N N . LEU A 1 122 ? 1.741 -1.501 5.979 1.00 95.56 122 LEU A N 1
ATOM 987 C CA . LEU A 1 122 ? 2.800 -0.610 5.520 1.00 95.56 122 LEU A CA 1
ATOM 988 C C . LEU A 1 122 ? 3.636 -1.257 4.427 1.00 95.56 122 LEU A C 1
ATOM 990 O O . LEU A 1 122 ? 4.075 -2.403 4.551 1.00 95.56 122 LEU A O 1
ATOM 994 N N . PHE A 1 123 ? 3.929 -0.480 3.388 1.00 92.50 123 PHE A N 1
ATOM 995 C CA . PHE A 1 123 ? 4.855 -0.888 2.341 1.00 92.50 123 PHE A CA 1
ATOM 996 C C . PHE A 1 123 ? 6.035 0.066 2.166 1.00 92.50 123 PHE A C 1
ATOM 998 O O . PHE A 1 123 ? 5.947 1.274 2.404 1.00 92.50 123 PHE A O 1
ATOM 1005 N N . GLY A 1 124 ? 7.157 -0.499 1.724 1.00 87.75 124 GLY A N 1
ATOM 1006 C CA . GLY A 1 124 ? 8.415 0.211 1.523 1.00 87.75 124 GLY A CA 1
ATOM 1007 C C . GLY A 1 124 ? 9.584 -0.427 2.270 1.00 87.75 124 GLY A C 1
ATOM 1008 O O . GLY A 1 124 ? 9.465 -1.472 2.911 1.00 87.75 124 GLY A O 1
ATOM 1009 N N . LYS A 1 125 ? 10.755 0.204 2.159 1.00 87.12 125 LYS A N 1
ATOM 1010 C CA . LYS A 1 125 ? 11.949 -0.221 2.896 1.00 87.12 125 LYS A CA 1
ATOM 1011 C C . LYS A 1 125 ? 11.789 0.162 4.365 1.00 87.12 125 LYS A C 1
ATOM 1013 O O . LYS A 1 125 ? 11.460 1.305 4.644 1.00 87.12 125 LYS A O 1
ATOM 1018 N N . VAL A 1 126 ? 12.045 -0.798 5.249 1.00 89.56 126 VAL A N 1
ATOM 1019 C CA . VAL A 1 126 ? 12.005 -0.634 6.706 1.00 89.56 126 VAL A CA 1
ATOM 1020 C C . VAL A 1 126 ? 13.302 -1.205 7.271 1.00 89.56 126 VAL A C 1
ATOM 1022 O O . VAL A 1 126 ? 13.657 -2.350 6.946 1.00 89.56 126 VAL A O 1
ATOM 1025 N N . THR A 1 127 ? 14.026 -0.413 8.055 1.00 90.56 127 THR A N 1
ATOM 1026 C CA . THR A 1 127 ? 15.208 -0.857 8.806 1.00 90.56 127 THR A CA 1
ATOM 1027 C C . THR A 1 127 ? 14.798 -1.689 10.029 1.00 90.56 127 THR A C 1
ATOM 1029 O O . THR A 1 127 ? 13.617 -1.814 10.348 1.00 90.56 127 THR A O 1
ATOM 1032 N N . ALA A 1 128 ? 15.761 -2.316 10.709 1.00 90.38 128 ALA A N 1
ATOM 1033 C CA . ALA A 1 128 ? 15.466 -3.052 11.940 1.00 90.38 128 ALA A CA 1
ATOM 1034 C C . ALA A 1 128 ? 15.002 -2.112 13.069 1.00 90.38 128 ALA A C 1
ATOM 1036 O O . ALA A 1 128 ? 14.025 -2.415 13.743 1.00 90.38 128 ALA A O 1
ATOM 1037 N N . GLU A 1 129 ? 15.648 -0.951 13.208 1.00 92.00 129 GLU A N 1
ATOM 1038 C CA . GLU A 1 129 ? 15.294 0.076 14.199 1.00 92.00 129 GLU A CA 1
ATOM 1039 C C . GLU A 1 129 ? 13.905 0.671 13.926 1.00 92.00 129 GLU A C 1
ATOM 1041 O O . GLU A 1 129 ? 13.085 0.796 14.830 1.00 92.00 129 GLU A O 1
ATOM 1046 N N . GLU A 1 130 ? 13.592 0.978 12.660 1.00 94.25 130 GLU A N 1
ATOM 1047 C CA . GLU A 1 130 ? 12.260 1.460 12.278 1.00 94.25 130 GLU A CA 1
ATOM 1048 C C . GLU A 1 130 ? 11.183 0.414 12.575 1.00 94.25 130 GLU A C 1
ATOM 1050 O O . GLU A 1 130 ? 10.102 0.761 13.041 1.00 94.25 130 GLU A O 1
ATOM 1055 N N . ARG A 1 131 ? 11.467 -0.871 12.330 1.00 94.94 131 ARG A N 1
ATOM 1056 C CA . ARG A 1 131 ? 10.520 -1.957 12.604 1.00 94.94 131 ARG A CA 1
ATOM 1057 C C . ARG A 1 131 ? 10.123 -2.002 14.078 1.00 94.94 131 ARG A C 1
ATOM 1059 O O . ARG A 1 131 ? 8.933 -2.098 14.347 1.00 94.94 131 ARG A O 1
ATOM 1066 N N . GLU A 1 132 ? 11.080 -1.909 14.996 1.00 95.38 132 GLU A N 1
ATOM 1067 C CA . GLU A 1 132 ? 10.805 -1.947 16.439 1.00 95.38 132 GLU A CA 1
ATOM 1068 C C . GLU A 1 132 ? 9.883 -0.794 16.865 1.00 95.38 132 GLU A C 1
ATOM 1070 O O . GLU A 1 132 ? 8.913 -0.990 17.603 1.00 95.38 132 GLU A O 1
ATOM 1075 N N . VAL A 1 133 ? 10.126 0.408 16.331 1.00 95.94 133 VAL A N 1
ATOM 1076 C CA . VAL A 1 133 ? 9.263 1.573 16.571 1.00 95.94 133 VAL A CA 1
ATOM 1077 C C . VAL A 1 133 ? 7.856 1.339 16.017 1.00 95.94 133 VAL A C 1
ATOM 1079 O O . VAL A 1 133 ? 6.875 1.624 16.702 1.00 95.94 133 VAL A O 1
ATOM 1082 N N . LEU A 1 134 ? 7.732 0.802 14.800 1.00 96.69 134 LEU A N 1
ATOM 1083 C CA . LEU A 1 134 ? 6.436 0.528 14.170 1.00 96.69 134 LEU A CA 1
ATOM 1084 C C . LEU A 1 134 ? 5.633 -0.535 14.929 1.00 96.69 134 LEU A C 1
ATOM 1086 O O . LEU A 1 134 ? 4.430 -0.360 15.117 1.00 96.69 134 LEU A O 1
ATOM 1090 N N . GLU A 1 135 ? 6.286 -1.612 15.367 1.00 96.00 135 GLU A N 1
ATOM 1091 C CA . GLU A 1 135 ? 5.676 -2.670 16.182 1.00 96.00 135 GLU A CA 1
ATOM 1092 C C . GLU A 1 135 ? 5.184 -2.089 17.515 1.00 96.00 135 GLU A C 1
ATOM 1094 O O . GLU A 1 135 ? 4.009 -2.230 17.849 1.00 96.00 135 GLU A O 1
ATOM 1099 N N . THR A 1 136 ? 6.016 -1.289 18.191 1.00 96.19 136 THR A N 1
ATOM 1100 C CA . THR A 1 136 ? 5.632 -0.592 19.430 1.00 96.19 136 THR A CA 1
ATOM 1101 C C . THR A 1 136 ? 4.432 0.340 19.226 1.00 96.19 136 THR A C 1
ATOM 1103 O O . THR A 1 136 ? 3.514 0.373 20.046 1.00 96.19 136 THR A O 1
ATOM 1106 N N . MET A 1 137 ? 4.407 1.111 18.133 1.00 95.19 137 MET A N 1
ATOM 1107 C CA . MET A 1 137 ? 3.281 1.995 17.810 1.00 95.19 137 MET A CA 1
ATOM 1108 C C . MET A 1 137 ? 1.982 1.216 17.583 1.00 95.19 137 MET A C 1
ATOM 1110 O O . MET A 1 137 ? 0.920 1.658 18.028 1.00 95.19 137 MET A O 1
ATOM 1114 N N . ALA A 1 138 ? 2.057 0.084 16.882 1.00 95.50 138 ALA A N 1
ATOM 1115 C CA . ALA A 1 138 ? 0.905 -0.766 16.622 1.00 95.50 138 ALA A CA 1
ATOM 1116 C C . ALA A 1 138 ? 0.367 -1.380 17.922 1.00 95.50 138 ALA A C 1
ATOM 1118 O O . ALA A 1 138 ? -0.834 -1.284 18.174 1.00 95.50 138 ALA A O 1
ATOM 1119 N N . ASP A 1 139 ? 1.245 -1.890 18.788 1.00 95.94 139 ASP A N 1
ATOM 1120 C CA . ASP A 1 139 ? 0.874 -2.460 20.087 1.00 95.94 139 ASP A CA 1
ATOM 1121 C C . ASP A 1 139 ? 0.184 -1.428 20.988 1.00 95.94 139 ASP A C 1
ATOM 1123 O O . ASP A 1 139 ? -0.899 -1.684 21.520 1.00 95.94 139 ASP A O 1
ATOM 1127 N N . LEU A 1 140 ? 0.752 -0.220 21.101 1.00 95.69 140 LEU A N 1
ATOM 1128 C CA . LEU A 1 140 ? 0.166 0.874 21.889 1.00 95.69 140 LEU A CA 1
ATOM 1129 C C . LEU A 1 140 ? -1.231 1.274 21.395 1.00 95.69 140 LEU A C 1
ATOM 1131 O O . LEU A 1 140 ? -2.093 1.638 22.197 1.00 95.69 140 LEU A O 1
ATOM 1135 N N . ALA A 1 141 ? -1.464 1.215 20.084 1.00 92.88 141 ALA A N 1
ATOM 1136 C CA . ALA A 1 141 ? -2.755 1.521 19.474 1.00 92.88 141 ALA A CA 1
ATOM 1137 C C . ALA A 1 141 ? -3.690 0.298 19.373 1.00 92.88 141 ALA A C 1
ATOM 1139 O O . ALA A 1 141 ? -4.825 0.430 18.900 1.00 92.88 141 ALA A O 1
ATOM 1140 N N . ASN A 1 142 ? -3.247 -0.882 19.820 1.00 95.06 142 ASN A N 1
ATOM 1141 C CA . ASN A 1 142 ? -3.920 -2.166 19.624 1.00 95.06 142 ASN A CA 1
ATOM 1142 C C . ASN A 1 142 ? -4.294 -2.404 18.147 1.00 95.06 142 ASN A C 1
ATOM 1144 O O . ASN A 1 142 ? -5.445 -2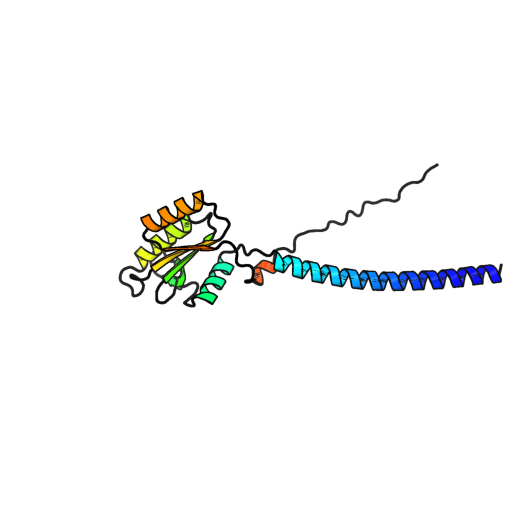.706 17.813 1.00 95.06 142 ASN A O 1
ATOM 1148 N N . PHE A 1 143 ? -3.346 -2.166 17.246 1.00 97.62 143 PHE A N 1
ATOM 1149 C CA . PHE A 1 143 ? -3.445 -2.461 15.821 1.00 97.62 143 PHE A CA 1
ATOM 1150 C C . PHE A 1 143 ? -2.586 -3.669 15.474 1.00 97.62 143 PHE A C 1
ATOM 1152 O O . PHE A 1 143 ? -1.529 -3.885 16.056 1.00 97.62 143 PHE A O 1
ATOM 1159 N N . GLN A 1 144 ? -3.013 -4.436 14.476 1.00 97.31 144 GLN A N 1
ATOM 1160 C CA . GLN A 1 144 ? -2.145 -5.433 13.862 1.00 97.31 144 GLN A CA 1
ATOM 1161 C C . GLN A 1 144 ? -1.270 -4.754 12.811 1.00 97.31 144 GLN A C 1
ATOM 1163 O O . GLN A 1 144 ? -1.767 -3.995 11.977 1.00 97.31 144 GLN A O 1
ATOM 1168 N N . LEU A 1 145 ? 0.030 -5.035 12.832 1.00 96.62 145 LEU A N 1
ATOM 1169 C CA . LEU A 1 145 ? 0.974 -4.500 11.859 1.00 96.62 145 LEU A CA 1
ATOM 1170 C C . LEU A 1 145 ? 1.293 -5.541 10.785 1.00 96.62 145 LEU A C 1
ATOM 1172 O O . LEU A 1 145 ? 1.718 -6.655 11.088 1.00 96.62 145 LEU A O 1
ATOM 1176 N N . MET A 1 146 ? 1.162 -5.152 9.520 1.00 94.94 146 MET A N 1
ATOM 1177 C CA . MET A 1 146 ? 1.668 -5.912 8.380 1.00 94.94 146 MET A CA 1
ATOM 1178 C C . MET A 1 146 ? 2.707 -5.079 7.635 1.00 94.94 146 MET A C 1
ATOM 1180 O O . MET A 1 146 ? 2.420 -3.973 7.183 1.00 94.94 146 MET A O 1
ATOM 1184 N N . LEU A 1 147 ? 3.921 -5.615 7.493 1.00 90.06 147 LEU A N 1
ATOM 1185 C CA . LEU A 1 147 ? 5.016 -4.969 6.767 1.00 90.06 147 LEU A CA 1
ATOM 1186 C C . LEU A 1 147 ? 5.300 -5.723 5.473 1.00 90.06 147 LEU A C 1
ATOM 1188 O O . LEU A 1 147 ? 5.669 -6.898 5.506 1.00 90.06 147 LEU A O 1
ATOM 1192 N N . HIS A 1 148 ? 5.212 -5.033 4.340 1.00 83.75 148 HIS A N 1
ATOM 1193 C CA . HIS A 1 148 ? 5.495 -5.620 3.039 1.00 83.75 148 HIS A CA 1
ATOM 1194 C C . HIS A 1 148 ? 6.598 -4.861 2.304 1.00 83.75 148 HIS A C 1
ATOM 1196 O O . HIS A 1 148 ? 6.468 -3.682 1.979 1.00 83.75 148 HIS A O 1
ATOM 1202 N N . LYS A 1 149 ? 7.711 -5.546 2.023 1.00 67.25 149 LYS A N 1
ATOM 1203 C CA . LYS A 1 149 ? 8.881 -4.901 1.411 1.00 67.25 149 LYS A CA 1
ATOM 1204 C C . LYS A 1 149 ? 8.662 -4.572 -0.065 1.00 67.25 149 LYS A C 1
ATOM 1206 O O . LYS A 1 149 ? 8.905 -3.436 -0.459 1.00 67.25 149 LYS A O 1
ATOM 1211 N N . GLU A 1 150 ? 8.260 -5.552 -0.878 1.00 68.19 150 GLU A N 1
ATOM 1212 C CA . GLU A 1 150 ? 8.176 -5.417 -2.340 1.00 68.19 150 GLU A CA 1
ATOM 1213 C C . GLU A 1 150 ? 7.164 -6.408 -2.932 1.00 68.19 150 GLU A C 1
ATOM 1215 O O . GLU A 1 150 ? 7.271 -7.605 -2.680 1.00 68.19 150 GLU A O 1
ATOM 1220 N N . ILE A 1 151 ? 6.263 -5.921 -3.788 1.00 66.94 151 ILE A N 1
ATOM 1221 C CA . ILE A 1 151 ? 5.403 -6.749 -4.648 1.00 66.94 151 ILE A CA 1
ATOM 1222 C C . ILE A 1 151 ? 6.019 -6.812 -6.049 1.00 66.94 151 ILE A C 1
ATOM 1224 O O . ILE A 1 151 ? 5.871 -5.893 -6.848 1.00 66.94 151 ILE A O 1
ATOM 1228 N N . ARG A 1 152 ? 6.791 -7.866 -6.325 1.00 60.44 152 ARG A N 1
ATOM 1229 C CA . ARG A 1 152 ? 7.545 -7.994 -7.590 1.00 60.44 152 ARG A CA 1
ATOM 1230 C C . ARG A 1 152 ? 6.680 -8.431 -8.771 1.00 60.44 152 ARG A C 1
ATOM 1232 O O . ARG A 1 152 ? 6.940 -8.018 -9.892 1.00 60.44 152 ARG A O 1
ATOM 1239 N N . ASP A 1 153 ? 5.627 -9.195 -8.497 1.00 59.41 153 ASP A N 1
ATOM 1240 C CA . ASP A 1 153 ? 4.797 -9.824 -9.532 1.00 59.41 153 ASP A CA 1
ATOM 1241 C C . ASP A 1 153 ? 3.429 -9.145 -9.709 1.00 59.41 153 ASP A C 1
ATOM 1243 O O . ASP A 1 153 ? 2.577 -9.631 -10.450 1.00 59.41 153 ASP A O 1
ATOM 1247 N N . PHE A 1 154 ? 3.194 -8.015 -9.031 1.00 61.31 154 PHE A N 1
ATOM 1248 C CA . PHE A 1 154 ? 1.935 -7.278 -9.116 1.00 61.31 154 PHE A CA 1
ATOM 1249 C C . PHE A 1 154 ? 2.155 -5.932 -9.804 1.00 61.31 154 PHE A C 1
ATOM 1251 O O . PHE A 1 154 ? 2.671 -4.982 -9.213 1.00 61.31 154 PHE A O 1
ATOM 1258 N N . VAL A 1 155 ? 1.769 -5.867 -11.077 1.00 61.12 155 VAL A N 1
ATOM 1259 C CA . VAL A 1 155 ? 1.975 -4.696 -11.927 1.00 61.12 155 VAL A CA 1
ATOM 1260 C C . VAL A 1 155 ? 0.633 -4.067 -12.270 1.00 61.12 155 VAL A C 1
ATOM 1262 O O . VAL A 1 155 ? -0.192 -4.660 -12.960 1.00 61.12 155 VAL A O 1
ATOM 1265 N N . ASP A 1 156 ? 0.432 -2.842 -11.800 1.00 64.06 156 ASP A N 1
ATOM 1266 C CA . ASP A 1 156 ? -0.723 -2.027 -12.154 1.00 64.06 156 ASP A CA 1
ATOM 1267 C C . ASP A 1 156 ? -0.421 -1.237 -13.439 1.00 64.06 156 ASP A C 1
ATOM 1269 O O . ASP A 1 156 ? 0.567 -0.495 -13.517 1.00 64.06 156 ASP A O 1
ATOM 1273 N N . ALA A 1 157 ? -1.260 -1.410 -14.466 1.00 58.34 157 ALA A N 1
ATOM 1274 C CA . ALA A 1 157 ? -1.092 -0.779 -15.776 1.00 58.34 157 ALA A CA 1
ATOM 1275 C C . ALA A 1 157 ? -1.031 0.758 -15.685 1.00 58.34 157 ALA A C 1
ATOM 1277 O O . ALA A 1 157 ? -0.310 1.402 -16.455 1.00 58.34 157 ALA A O 1
ATOM 1278 N N . ASP A 1 158 ? -1.702 1.347 -14.691 1.00 61.22 158 ASP A N 1
ATOM 1279 C CA . ASP A 1 158 ? -1.704 2.792 -14.454 1.00 61.22 158 ASP A CA 1
ATOM 1280 C C . ASP A 1 158 ? -0.371 3.316 -13.895 1.00 61.22 158 ASP A C 1
ATOM 1282 O O . ASP A 1 158 ? -0.114 4.529 -13.890 1.00 61.22 158 ASP A O 1
ATOM 1286 N N . GLU A 1 159 ? 0.488 2.444 -13.364 1.00 61.41 159 GLU A N 1
ATOM 1287 C CA . GLU A 1 159 ? 1.830 2.805 -12.900 1.00 61.41 159 GLU A CA 1
ATOM 1288 C C . GLU A 1 159 ? 2.902 2.674 -13.986 1.00 61.41 159 GLU A C 1
ATOM 1290 O O . GLU A 1 159 ? 3.812 3.504 -14.035 1.00 61.41 159 GLU A O 1
ATOM 1295 N N . LEU A 1 160 ? 2.763 1.712 -14.900 1.00 59.19 160 LEU A N 1
ATOM 1296 C CA . LEU A 1 160 ? 3.702 1.501 -16.011 1.00 59.19 160 LEU A CA 1
ATOM 1297 C C . LEU A 1 160 ? 3.772 2.698 -16.978 1.00 59.19 160 LEU A C 1
ATOM 1299 O O . LEU A 1 160 ? 4.847 3.029 -17.478 1.00 59.19 160 LEU A O 1
ATOM 1303 N N . ASN A 1 161 ? 2.648 3.375 -17.227 1.00 56.75 161 ASN A N 1
ATOM 1304 C CA . ASN A 1 161 ? 2.546 4.405 -18.271 1.00 56.75 161 ASN A CA 1
ATOM 1305 C C . ASN A 1 161 ? 3.240 5.744 -17.939 1.00 56.75 161 ASN A C 1
ATOM 1307 O O . ASN A 1 161 ? 3.466 6.547 -18.843 1.00 56.75 161 ASN A O 1
ATOM 1311 N N . LYS A 1 162 ? 3.604 6.009 -16.673 1.00 51.44 162 LYS A N 1
ATOM 1312 C CA . LYS A 1 162 ? 4.204 7.297 -16.251 1.00 51.44 162 LYS A CA 1
ATOM 1313 C C . LYS A 1 162 ? 5.735 7.334 -16.260 1.00 51.44 162 LYS A C 1
ATOM 1315 O O . LYS A 1 162 ? 6.302 8.416 -16.172 1.00 51.44 162 LYS A O 1
ATOM 1320 N N . ALA A 1 163 ? 6.414 6.199 -16.419 1.00 45.75 163 ALA A N 1
ATOM 1321 C CA . ALA A 1 163 ? 7.880 6.141 -16.480 1.00 45.75 163 ALA A CA 1
ATOM 1322 C C . ALA A 1 163 ? 8.465 6.499 -17.869 1.00 45.75 163 ALA A C 1
ATOM 1324 O O . ALA A 1 163 ? 9.640 6.252 -18.126 1.00 45.75 163 ALA A O 1
ATOM 1325 N N . ASN A 1 164 ? 7.656 7.054 -18.781 1.00 41.53 164 ASN A N 1
ATOM 1326 C CA . ASN A 1 164 ? 8.038 7.359 -20.166 1.00 41.53 164 ASN A CA 1
ATOM 1327 C C . ASN A 1 164 ? 8.599 8.776 -20.384 1.00 41.53 164 ASN A C 1
ATOM 1329 O O . ASN A 1 164 ? 8.747 9.186 -21.529 1.00 41.53 164 ASN A O 1
ATOM 1333 N N . VAL A 1 165 ? 8.949 9.518 -19.330 1.00 39.19 165 VAL A N 1
ATOM 1334 C CA . VAL A 1 165 ? 9.626 10.818 -19.475 1.00 39.19 165 VAL A CA 1
ATOM 1335 C C . VAL A 1 165 ? 11.125 10.639 -19.243 1.00 39.19 165 VAL A C 1
ATOM 1337 O O . VAL A 1 165 ? 11.660 10.995 -18.200 1.00 39.19 165 VAL A O 1
ATOM 1340 N N . PHE A 1 166 ? 11.801 10.042 -20.217 1.00 36.44 166 PHE A N 1
ATOM 1341 C CA . PHE A 1 166 ? 13.184 10.408 -20.504 1.00 36.44 166 PHE A CA 1
ATOM 1342 C C . PHE A 1 166 ? 13.159 11.004 -21.906 1.00 36.44 166 PHE A C 1
ATOM 1344 O O . PHE A 1 166 ? 13.167 10.274 -22.895 1.00 36.44 166 PHE A O 1
ATOM 1351 N N . ASP A 1 167 ? 13.042 12.334 -21.966 1.00 34.91 167 ASP A N 1
ATOM 1352 C CA . ASP A 1 167 ? 13.386 13.099 -23.158 1.00 34.91 167 ASP A CA 1
ATOM 1353 C C . ASP A 1 167 ? 14.846 12.782 -23.476 1.00 34.91 167 ASP A C 1
ATOM 1355 O O . ASP A 1 167 ? 15.769 13.235 -22.799 1.00 34.91 167 ASP A O 1
ATOM 1359 N N . ILE A 1 168 ? 15.058 11.952 -24.492 1.00 34.38 168 ILE A N 1
ATOM 1360 C CA . ILE A 1 168 ? 16.337 11.917 -25.182 1.00 34.38 168 ILE A CA 1
ATOM 1361 C C . ILE A 1 168 ? 16.330 13.165 -26.062 1.00 34.38 168 ILE A C 1
ATOM 1363 O O . ILE A 1 168 ? 15.894 13.129 -27.214 1.00 34.38 168 ILE A O 1
ATOM 1367 N N . THR A 1 169 ? 16.772 14.292 -25.508 1.00 33.03 169 THR A N 1
ATOM 1368 C CA . THR A 1 169 ? 17.248 15.413 -26.314 1.00 33.03 169 THR A CA 1
ATOM 1369 C C . THR A 1 169 ? 18.452 14.892 -27.087 1.00 33.03 169 THR A C 1
ATOM 1371 O O . THR A 1 169 ? 19.548 14.746 -26.553 1.00 33.03 169 THR A O 1
ATOM 1374 N N . VAL A 1 170 ? 18.228 14.523 -28.346 1.00 35.81 170 VAL A N 1
ATOM 1375 C CA . VAL A 1 170 ? 19.315 14.310 -29.296 1.00 35.81 170 VAL A CA 1
ATOM 1376 C C . VAL A 1 170 ? 19.901 15.691 -29.553 1.00 35.81 170 VAL A C 1
ATOM 1378 O O . VAL A 1 170 ? 19.298 16.487 -30.276 1.00 35.81 170 VAL A O 1
ATOM 1381 N N . ASP A 1 171 ? 21.033 15.988 -28.916 1.00 35.75 171 ASP A N 1
ATOM 1382 C CA . ASP A 1 171 ? 21.861 17.138 -29.266 1.00 35.75 171 ASP A CA 1
ATOM 1383 C C . ASP A 1 171 ? 22.157 17.057 -30.768 1.00 35.75 171 ASP A C 1
ATOM 1385 O O . ASP A 1 171 ? 22.815 16.131 -31.246 1.00 35.75 171 ASP A O 1
ATOM 1389 N N . LYS A 1 172 ? 21.599 17.998 -31.534 1.00 41.19 172 LYS A N 1
ATOM 1390 C CA . LYS A 1 172 ? 21.821 18.121 -32.980 1.00 41.19 172 LYS A CA 1
ATOM 1391 C C . LYS A 1 172 ? 23.055 18.962 -33.322 1.00 41.19 172 LYS A C 1
ATOM 1393 O O . LYS A 1 172 ? 23.297 19.194 -34.501 1.00 41.19 172 LYS A O 1
ATOM 1398 N N . ASP A 1 173 ? 23.864 19.337 -32.336 1.00 41.34 173 ASP A N 1
ATOM 1399 C CA . ASP A 1 173 ? 25.019 20.222 -32.525 1.00 41.34 173 ASP A CA 1
ATOM 1400 C C . ASP A 1 173 ? 26.364 19.478 -32.566 1.00 41.34 173 ASP A C 1
ATOM 1402 O O . ASP A 1 173 ? 27.360 19.904 -31.987 1.00 41.34 173 ASP A O 1
ATOM 1406 N N . LEU A 1 174 ? 26.438 18.390 -33.336 1.00 41.94 174 LEU A N 1
ATOM 1407 C CA . LEU A 1 174 ? 27.715 17.975 -33.927 1.00 41.94 174 LEU A CA 1
ATOM 1408 C C . LEU A 1 174 ? 27.798 18.559 -35.339 1.00 41.94 174 LEU A C 1
ATOM 1410 O O . LEU A 1 174 ? 27.514 17.896 -36.336 1.00 41.94 174 LEU A O 1
ATOM 1414 N N . GLY A 1 175 ? 28.155 19.844 -35.391 1.00 39.62 175 GLY A N 1
ATOM 1415 C CA . GLY A 1 175 ? 28.618 20.497 -36.612 1.00 39.62 175 GLY A CA 1
ATOM 1416 C C . GLY A 1 175 ? 29.864 19.796 -37.177 1.00 39.62 175 GLY A C 1
ATOM 1417 O O . GLY A 1 175 ? 30.570 19.100 -36.441 1.00 39.62 175 GLY A O 1
ATOM 1418 N N . PRO A 1 176 ? 30.126 19.928 -38.489 1.00 41.03 176 PRO A N 1
ATOM 1419 C CA . PRO A 1 176 ? 31.199 19.201 -39.152 1.00 41.03 176 PRO A CA 1
ATOM 1420 C C . PRO A 1 176 ? 32.558 19.569 -38.548 1.00 41.03 176 PRO A C 1
ATOM 1422 O O . PRO A 1 176 ? 32.856 20.741 -38.327 1.00 41.03 176 PRO A O 1
ATOM 1425 N N . ALA A 1 177 ? 33.376 18.549 -38.287 1.00 42.19 177 ALA A N 1
ATOM 1426 C CA . ALA A 1 177 ? 34.767 18.725 -37.909 1.00 42.19 177 ALA A CA 1
ATOM 1427 C C . ALA A 1 177 ? 35.516 19.388 -39.074 1.00 42.19 177 ALA A C 1
ATOM 1429 O O . ALA A 1 177 ? 35.722 18.764 -40.117 1.00 42.19 177 ALA A O 1
ATOM 1430 N N . ASP A 1 178 ? 35.903 20.649 -38.888 1.00 40.38 178 ASP A N 1
ATOM 1431 C CA . ASP A 1 178 ? 36.876 21.323 -39.740 1.00 40.38 178 ASP A CA 1
ATOM 1432 C C . ASP A 1 178 ? 38.211 20.577 -39.625 1.00 40.38 178 ASP A C 1
ATOM 1434 O O . ASP A 1 178 ? 38.922 20.657 -38.621 1.00 40.38 178 ASP A O 1
ATOM 1438 N N . HIS A 1 179 ? 38.545 19.829 -40.671 1.00 42.12 179 HIS A N 1
ATOM 1439 C CA . HIS A 1 179 ? 39.920 19.483 -40.977 1.00 42.12 179 HIS A CA 1
ATOM 1440 C C . HIS A 1 179 ? 40.503 20.639 -41.784 1.00 42.12 179 HIS A C 1
ATOM 1442 O O . HIS A 1 179 ? 40.218 20.752 -42.972 1.00 42.12 179 HIS A O 1
ATOM 1448 N N . ASN A 1 180 ? 41.320 21.473 -41.145 1.00 40.25 180 ASN A N 1
ATOM 1449 C CA . ASN A 1 180 ? 42.290 22.285 -41.865 1.00 40.25 180 ASN A CA 1
ATOM 1450 C C . ASN A 1 180 ? 43.701 21.868 -41.453 1.00 40.25 180 ASN A C 1
ATOM 1452 O O . ASN A 1 180 ? 44.019 21.783 -40.263 1.00 40.25 180 ASN A O 1
ATOM 1456 N N . GLU A 1 181 ? 44.471 21.555 -42.495 1.00 37.22 181 GLU A N 1
ATOM 1457 C CA . GLU A 1 181 ? 45.933 21.484 -42.547 1.00 37.22 181 GLU A CA 1
ATOM 1458 C C . GLU A 1 181 ? 46.594 22.806 -42.128 1.00 37.22 181 GLU A C 1
ATOM 1460 O O . GLU A 1 181 ? 45.986 23.882 -42.342 1.00 37.22 181 GLU A O 1
#